Protein AF-A0A3D0SWA3-F1 (afdb_monomer)

pLDDT: mean 88.82, std 13.52, range [42.12, 97.94]

Solvent-accessible surface area (backbone atoms only — not comparable to full-atom values): 9629 Å² total; per-residue (Å²): 135,86,83,79,81,75,76,87,68,96,76,74,91,67,86,62,60,77,92,76,54,72,54,74,67,56,52,50,49,55,56,48,51,69,70,68,56,72,94,75,51,81,59,65,73,64,76,76,56,66,73,58,53,51,53,39,52,53,40,19,68,70,36,67,35,55,74,72,60,66,44,60,38,82,44,76,60,79,54,64,70,58,43,51,55,52,48,52,55,50,52,57,50,50,51,55,50,26,65,74,47,52,97,45,20,75,65,50,72,72,49,82,86,59,40,74,87,42,36,47,73,47,76,46,81,42,78,50,84,77,55,80,78,54,49,58,66,26,73,85,39,70,62,42,51,58,54,21,37,50,42,19,52,58,53,55,97

Foldseek 3Di:
DDPPDDPDDPDDPDPDDPVPDDDPVVVVVVVCVVVPDDDDAAAAADADPPVVVVVLLVLLLPFDAFVNLSFKDKDKDPDLVVLVVVVVVVVVVLQVVLVVVPVCSVVSVPDRDHRSNRHNIDIDIDTDPPSVVDCGPCVVPVCRRVVRSVRSVVSSD

Sequence (157 aa):
MTNTVRPFSKTSDTSLDPAHRFSDAEISAVYKAMALRRDMRHFRSGQVPEEQLQRLLAAAHCAPSVGFMQPWRFIRITDIALRHAIHVLVEEERIRTAEAMGEREDKFMRLKVEGVLECAEVLVAALMDGRERHIFGRRTLPEMDLASVACAIQNLL

Radius of gyration: 20.55 Å; Cα contacts (8 Å, |Δi|>4): 141; chains: 1; bounding box: 56×38×53 Å

Mean predicted aligned error: 7.26 Å

Structure (mmCIF, N/CA/C/O backbone):
data_AF-A0A3D0SWA3-F1
#
_entry.id   AF-A0A3D0SWA3-F1
#
loop_
_atom_site.group_PDB
_atom_site.id
_atom_site.type_symbol
_atom_site.label_atom_id
_atom_site.label_alt_id
_atom_site.label_comp_id
_atom_site.label_asym_id
_atom_site.label_entity_id
_atom_site.label_seq_id
_atom_site.pdbx_PDB_ins_code
_atom_site.Cartn_x
_atom_site.Cartn_y
_atom_site.Cartn_z
_atom_site.occupancy
_atom_site.B_iso_or_equiv
_atom_site.auth_seq_id
_atom_site.auth_comp_id
_atom_site.auth_asym_id
_atom_site.auth_atom_id
_atom_site.pdbx_PDB_model_num
ATOM 1 N N . MET A 1 1 ? 37.347 20.232 3.008 1.00 44.72 1 MET A N 1
ATOM 2 C CA . MET A 1 1 ? 36.730 19.925 1.701 1.00 44.72 1 MET A CA 1
ATOM 3 C C . MET A 1 1 ? 35.231 20.134 1.840 1.00 44.72 1 MET A C 1
ATOM 5 O O . MET A 1 1 ? 34.570 19.357 2.510 1.00 44.72 1 MET A O 1
ATOM 9 N N . THR A 1 2 ? 34.724 21.257 1.343 1.00 42.12 2 THR A N 1
ATOM 10 C CA . THR A 1 2 ? 33.316 21.662 1.439 1.00 42.12 2 THR A CA 1
ATOM 11 C C . THR A 1 2 ? 32.505 20.895 0.397 1.00 42.12 2 THR A C 1
ATOM 13 O O . THR A 1 2 ? 32.625 21.155 -0.795 1.00 42.12 2 THR A O 1
ATOM 16 N N . ASN A 1 3 ? 31.702 19.922 0.836 1.00 44.88 3 ASN A N 1
ATOM 17 C CA . ASN A 1 3 ? 30.799 19.182 -0.043 1.00 44.88 3 ASN A CA 1
ATOM 18 C C . ASN A 1 3 ? 29.641 20.100 -0.458 1.00 44.88 3 ASN A C 1
ATOM 20 O O . ASN A 1 3 ? 28.688 20.307 0.291 1.00 44.88 3 ASN A O 1
ATOM 24 N N . THR A 1 4 ? 29.741 20.690 -1.646 1.00 54.50 4 THR A N 1
ATOM 25 C CA . THR A 1 4 ? 28.660 21.473 -2.244 1.00 54.50 4 THR A CA 1
ATOM 26 C C . THR A 1 4 ? 27.600 20.516 -2.786 1.00 54.50 4 THR A C 1
ATOM 28 O O . THR A 1 4 ? 27.698 20.035 -3.913 1.00 54.50 4 THR A O 1
ATOM 31 N N . VAL A 1 5 ? 26.577 20.223 -1.983 1.00 59.81 5 VAL A N 1
ATOM 32 C CA . VAL A 1 5 ? 25.362 19.559 -2.471 1.00 59.81 5 VAL A CA 1
ATOM 33 C C . VAL A 1 5 ? 24.640 20.552 -3.383 1.00 59.81 5 VAL A C 1
ATOM 35 O O . VAL A 1 5 ? 24.137 21.575 -2.921 1.00 59.81 5 VAL A O 1
ATOM 38 N N . ARG A 1 6 ? 24.630 20.296 -4.696 1.00 56.97 6 ARG A N 1
ATOM 39 C CA . ARG A 1 6 ? 23.831 21.088 -5.640 1.00 56.97 6 ARG A CA 1
ATOM 40 C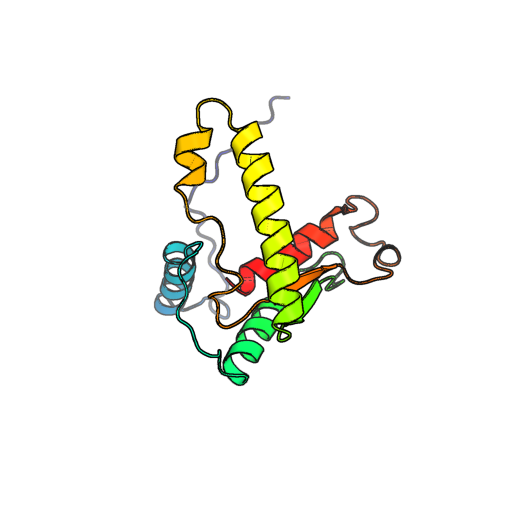 C . ARG A 1 6 ? 22.355 20.686 -5.510 1.00 56.97 6 ARG A C 1
ATOM 42 O O . ARG A 1 6 ? 22.072 19.488 -5.531 1.00 56.97 6 ARG A O 1
ATOM 49 N N . PRO A 1 7 ? 21.410 21.637 -5.409 1.00 56.88 7 PRO A N 1
ATOM 50 C CA . PRO A 1 7 ? 19.989 21.323 -5.484 1.00 56.88 7 PRO A CA 1
ATOM 51 C C . PRO A 1 7 ? 19.636 20.789 -6.879 1.00 56.88 7 PRO A C 1
ATOM 53 O O . PRO A 1 7 ? 20.247 21.171 -7.879 1.00 56.88 7 PRO A O 1
ATOM 56 N N . PHE A 1 8 ? 18.641 19.904 -6.940 1.00 50.19 8 PHE A N 1
ATOM 57 C CA . PHE A 1 8 ? 18.125 19.354 -8.193 1.00 50.19 8 PHE A CA 1
ATOM 58 C C . PHE A 1 8 ? 17.612 20.493 -9.094 1.00 50.19 8 PHE A C 1
ATOM 60 O O . PHE A 1 8 ? 16.604 21.131 -8.791 1.00 50.19 8 PHE A O 1
ATOM 67 N N . SER A 1 9 ? 18.305 20.751 -10.205 1.00 50.09 9 SER A N 1
ATOM 68 C CA . SER A 1 9 ? 17.793 21.586 -11.296 1.00 50.09 9 SER A CA 1
ATOM 69 C C . SER A 1 9 ? 16.792 20.761 -12.106 1.00 50.09 9 SER A C 1
ATOM 71 O O . SER A 1 9 ? 17.114 19.657 -12.542 1.00 50.09 9 SER A O 1
ATOM 73 N N . LYS A 1 10 ? 15.577 21.280 -12.319 1.00 47.69 10 LYS A N 1
ATOM 74 C CA . LYS A 1 10 ? 14.502 20.604 -13.076 1.00 47.69 10 LYS A CA 1
ATOM 75 C C . LYS A 1 10 ? 14.742 20.515 -14.589 1.00 47.69 10 LYS A C 1
ATOM 77 O O . LYS A 1 10 ? 13.859 20.073 -15.312 1.00 47.69 10 LYS A O 1
ATOM 82 N N . THR A 1 11 ? 15.913 20.896 -15.077 1.00 48.81 11 THR A N 1
ATOM 83 C CA . THR A 1 11 ? 16.256 20.812 -16.498 1.00 48.81 11 THR A CA 1
ATOM 84 C C . THR A 1 11 ? 17.542 20.014 -16.659 1.00 48.81 11 THR A C 1
ATOM 86 O O . THR A 1 11 ? 18.628 20.580 -16.767 1.00 48.81 11 THR A O 1
ATOM 89 N N . SER A 1 12 ? 17.418 18.687 -16.637 1.00 48.56 12 SER A N 1
ATOM 90 C CA . SER A 1 12 ? 18.366 17.817 -17.334 1.00 48.56 12 SER A CA 1
ATOM 91 C C . SER A 1 12 ? 17.725 17.444 -18.663 1.00 48.56 12 SER A C 1
ATOM 93 O O . SER A 1 12 ? 16.810 16.625 -18.729 1.00 48.56 12 SER A O 1
ATOM 95 N N . ASP A 1 13 ? 18.177 18.122 -19.714 1.00 53.50 13 ASP A N 1
ATOM 96 C CA . ASP A 1 13 ? 17.964 17.701 -21.091 1.00 53.50 13 ASP A CA 1
ATOM 97 C C . ASP A 1 13 ? 18.714 16.378 -21.272 1.00 53.50 13 ASP A C 1
ATOM 99 O O . ASP A 1 13 ? 19.923 16.333 -21.491 1.00 53.50 13 ASP A O 1
ATOM 103 N N . THR A 1 14 ? 18.008 15.285 -21.005 1.00 52.97 14 THR A N 1
ATOM 104 C CA . THR A 1 14 ? 18.504 13.936 -21.237 1.00 52.97 14 THR A CA 1
ATOM 105 C C . THR A 1 14 ? 17.676 13.435 -22.397 1.00 52.97 14 THR A C 1
ATOM 107 O O . THR A 1 14 ? 16.525 13.037 -22.214 1.00 52.97 14 THR A O 1
ATOM 110 N N . SER A 1 15 ? 18.229 13.531 -23.605 1.00 54.44 15 SER A N 1
ATOM 111 C CA . SER A 1 15 ? 17.661 12.893 -24.785 1.00 54.44 15 SER A CA 1
ATOM 112 C C . SER A 1 15 ? 17.636 11.384 -24.535 1.00 54.44 15 SER A C 1
ATOM 114 O O . SER A 1 15 ? 18.616 10.681 -24.785 1.00 54.44 15 SER A O 1
ATOM 116 N N . LEU A 1 16 ? 16.542 10.897 -23.949 1.00 59.12 16 LEU A N 1
ATOM 117 C CA . LEU A 1 16 ? 16.221 9.478 -23.903 1.00 59.12 16 LEU A CA 1
ATOM 118 C C . LEU A 1 16 ? 16.293 8.946 -25.336 1.00 59.12 16 LEU A C 1
ATOM 120 O O . LEU A 1 16 ? 15.874 9.640 -26.266 1.00 59.12 16 LEU A O 1
ATOM 124 N N . ASP A 1 17 ? 16.827 7.736 -25.502 1.00 67.69 17 ASP A N 1
ATOM 125 C CA . ASP A 1 17 ? 16.741 7.007 -26.766 1.00 67.69 17 ASP A CA 1
ATOM 126 C C . ASP A 1 17 ? 15.299 7.126 -27.303 1.00 67.69 17 ASP A C 1
ATOM 128 O O . ASP A 1 17 ? 14.361 6.772 -26.572 1.00 67.69 17 ASP A O 1
ATOM 132 N N . PRO A 1 18 ? 15.087 7.650 -28.528 1.00 70.12 18 PRO A N 1
ATOM 133 C CA . PRO A 1 18 ? 13.757 7.782 -29.111 1.00 70.12 18 PRO A CA 1
ATOM 134 C C . PRO A 1 18 ? 12.948 6.481 -29.060 1.00 70.12 18 PRO A C 1
ATOM 136 O O . PRO A 1 18 ? 11.724 6.541 -28.974 1.00 70.12 18 PRO A O 1
ATOM 139 N N . ALA A 1 19 ? 13.612 5.318 -29.054 1.00 80.88 19 ALA A N 1
ATOM 140 C CA . ALA A 1 19 ? 12.970 4.008 -28.969 1.00 80.88 19 ALA A CA 1
ATOM 141 C C . ALA A 1 19 ? 12.271 3.733 -27.624 1.00 80.88 19 ALA A C 1
ATOM 143 O O . ALA A 1 19 ? 11.372 2.895 -27.560 1.00 80.88 19 ALA A O 1
ATOM 144 N N . HIS A 1 20 ? 12.659 4.424 -26.550 1.00 84.94 20 HIS A N 1
ATOM 145 C CA . HIS A 1 20 ? 12.135 4.202 -25.197 1.00 84.94 20 HIS A CA 1
ATOM 146 C C . HIS A 1 20 ? 11.389 5.408 -24.623 1.00 84.94 20 HIS A C 1
ATOM 148 O O . HIS A 1 20 ? 10.931 5.375 -23.478 1.00 84.94 20 HIS A O 1
ATOM 154 N N . ARG A 1 21 ? 11.250 6.485 -25.401 1.00 90.56 21 ARG A N 1
ATOM 155 C CA . ARG A 1 21 ? 10.527 7.676 -24.965 1.00 90.56 21 ARG A CA 1
ATOM 156 C C . ARG A 1 21 ? 9.018 7.443 -25.058 1.00 90.56 21 ARG A C 1
ATOM 158 O O . ARG A 1 21 ? 8.484 7.192 -26.132 1.00 90.56 21 ARG A O 1
ATOM 165 N N . PHE A 1 22 ? 8.323 7.627 -23.941 1.00 93.94 22 PHE A N 1
ATOM 166 C CA . PHE A 1 22 ? 6.863 7.721 -23.926 1.00 93.94 22 PHE A CA 1
ATOM 167 C C . PHE A 1 22 ? 6.385 8.945 -24.715 1.00 93.94 22 PHE A C 1
ATOM 169 O O . PHE A 1 22 ? 7.055 9.980 -24.755 1.00 93.94 22 PHE A O 1
ATOM 176 N N . SER A 1 23 ? 5.213 8.854 -25.332 1.00 95.19 23 SER A N 1
ATOM 177 C CA . SER A 1 23 ? 4.528 9.999 -25.929 1.00 95.19 23 SER A CA 1
ATOM 178 C C . SER A 1 23 ? 4.192 11.058 -24.872 1.00 95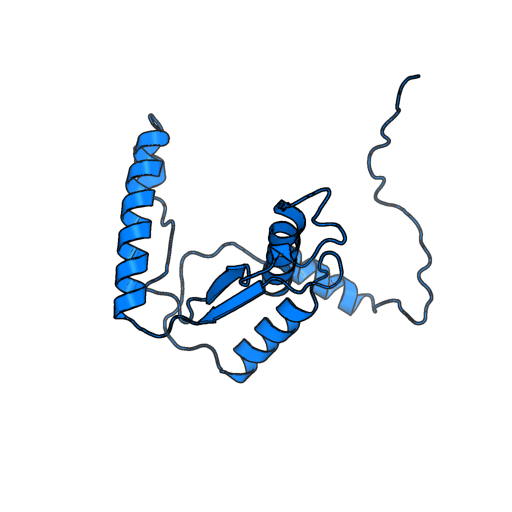.19 23 SER A C 1
ATOM 180 O O . SER A 1 23 ? 4.089 10.776 -23.677 1.00 95.19 23 SER A O 1
ATOM 182 N N . ASP A 1 24 ? 3.970 12.299 -25.305 1.00 95.62 24 ASP A N 1
ATOM 183 C CA . ASP A 1 24 ? 3.630 13.395 -24.385 1.00 95.62 24 ASP A CA 1
ATOM 184 C C . ASP A 1 24 ? 2.321 13.127 -23.629 1.00 95.62 24 ASP A C 1
ATOM 186 O O . ASP A 1 24 ? 2.176 13.497 -22.461 1.00 95.62 24 ASP A O 1
ATOM 190 N N . ALA A 1 25 ? 1.386 12.425 -24.276 1.00 97.31 25 ALA A N 1
ATOM 191 C CA . ALA A 1 25 ? 0.138 11.990 -23.666 1.00 97.31 25 ALA A CA 1
ATOM 192 C C . ALA A 1 25 ? 0.372 10.952 -22.554 1.00 97.31 25 ALA A C 1
ATOM 194 O O . ALA A 1 25 ? -0.199 11.084 -21.471 1.00 97.31 25 ALA A O 1
ATOM 195 N N . GLU A 1 26 ? 1.239 9.960 -22.780 1.00 96.88 26 GLU A N 1
ATOM 196 C CA . GLU A 1 26 ? 1.605 8.951 -21.775 1.00 96.88 26 GLU A CA 1
ATOM 197 C C . GLU A 1 26 ? 2.340 9.579 -20.585 1.00 96.88 26 GLU A C 1
ATOM 199 O O . GLU A 1 26 ? 1.993 9.311 -19.434 1.00 96.88 26 GLU A O 1
ATOM 204 N N . ILE A 1 27 ? 3.292 10.482 -20.846 1.00 96.19 27 ILE A N 1
ATOM 205 C CA . ILE A 1 27 ? 3.995 11.238 -19.799 1.00 96.19 27 ILE A CA 1
ATOM 206 C C . ILE A 1 27 ? 2.987 12.030 -18.953 1.00 96.19 27 ILE A C 1
ATOM 208 O O . ILE A 1 27 ? 2.999 11.951 -17.722 1.00 96.19 27 ILE A O 1
ATOM 212 N N . SER A 1 28 ? 2.078 12.767 -19.600 1.00 97.50 28 SER A N 1
ATOM 213 C CA . SER A 1 28 ? 1.040 13.544 -18.915 1.00 97.50 28 SER A CA 1
ATOM 214 C C . SER A 1 28 ? 0.126 12.662 -18.058 1.00 97.50 28 SER A C 1
ATOM 216 O O . SER A 1 28 ? -0.184 13.018 -16.919 1.00 97.50 28 SER A O 1
ATOM 218 N N . ALA A 1 29 ? -0.265 11.489 -18.567 1.00 97.44 29 ALA A N 1
ATOM 219 C CA . ALA A 1 29 ? -1.114 10.546 -17.849 1.00 97.44 29 ALA A CA 1
ATOM 220 C C . ALA A 1 29 ? -0.459 10.043 -16.551 1.00 97.44 29 ALA A C 1
ATOM 222 O O . ALA A 1 29 ? -1.115 10.049 -15.506 1.00 97.44 29 ALA A O 1
ATOM 223 N N . VAL A 1 30 ? 0.833 9.688 -16.589 1.00 95.88 30 VAL A N 1
ATOM 224 C CA . VAL A 1 30 ? 1.593 9.254 -15.401 1.00 95.88 30 VAL A CA 1
ATOM 225 C C . VAL A 1 30 ? 1.618 10.353 -14.337 1.00 95.88 30 VAL A C 1
ATOM 227 O O . VAL A 1 30 ? 1.215 10.123 -13.195 1.00 95.88 30 VAL A O 1
ATOM 230 N N . TYR A 1 31 ? 2.014 11.577 -14.704 1.00 96.56 31 TYR A N 1
ATOM 231 C CA . TYR A 1 31 ? 2.059 12.691 -13.749 1.00 96.56 31 TYR A CA 1
ATOM 232 C C . TYR A 1 31 ? 0.679 13.041 -13.191 1.00 96.56 31 TYR A C 1
ATOM 234 O O . TYR A 1 31 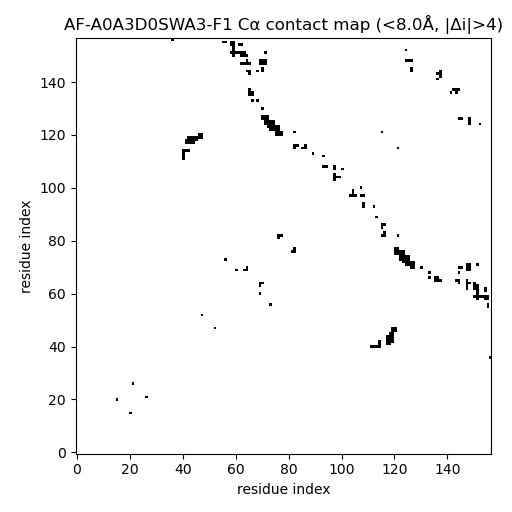? 0.548 13.344 -12.002 1.00 96.56 31 TYR A O 1
ATOM 242 N N . LYS A 1 32 ? -0.364 12.970 -14.023 1.00 97.06 32 LYS A N 1
ATOM 243 C CA . LYS A 1 32 ? -1.741 13.213 -13.594 1.00 97.06 32 LYS A CA 1
ATOM 244 C C . LYS A 1 32 ? -2.204 12.173 -12.573 1.00 97.06 32 LYS A C 1
ATOM 246 O O . LYS A 1 32 ? -2.782 12.564 -11.561 1.00 97.06 32 LYS A O 1
ATOM 251 N N . ALA A 1 33 ? -1.924 10.887 -12.792 1.00 95.88 33 ALA A N 1
ATOM 252 C CA . ALA A 1 33 ? -2.253 9.827 -11.836 1.00 95.88 33 ALA A CA 1
ATOM 253 C C . ALA A 1 33 ? -1.573 10.072 -10.478 1.00 95.88 33 ALA A C 1
ATOM 255 O O . ALA A 1 33 ? -2.240 10.128 -9.443 1.00 95.88 33 ALA A O 1
ATOM 256 N N . MET A 1 34 ? -0.265 10.352 -10.492 1.00 95.06 34 MET A N 1
ATOM 257 C CA . MET A 1 34 ? 0.506 10.638 -9.277 1.00 95.06 34 MET A CA 1
ATOM 258 C C . MET A 1 34 ? 0.020 11.884 -8.526 1.00 95.06 34 MET A C 1
ATOM 260 O O . MET A 1 34 ? 0.049 11.900 -7.297 1.00 95.06 34 MET A O 1
ATOM 264 N N . ALA A 1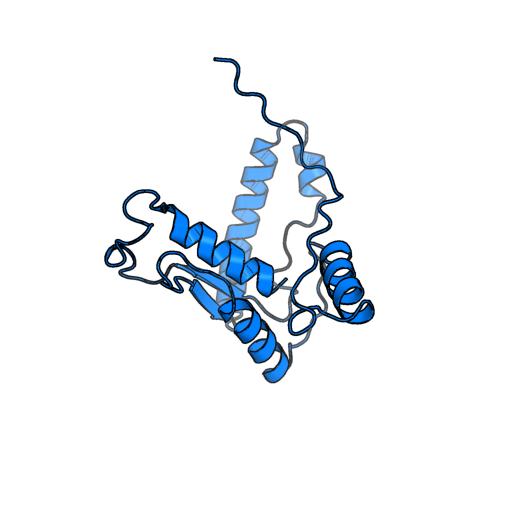 35 ? -0.397 12.932 -9.241 1.00 96.06 35 ALA A N 1
ATOM 265 C CA . ALA A 1 35 ? -0.821 14.197 -8.642 1.00 96.06 35 ALA A CA 1
ATOM 266 C C . ALA A 1 35 ? -2.262 14.169 -8.112 1.00 96.06 35 ALA A C 1
ATOM 268 O O . ALA A 1 35 ? -2.584 14.917 -7.185 1.00 96.06 35 ALA A O 1
ATOM 269 N N . LEU A 1 36 ? -3.138 13.348 -8.700 1.00 96.19 36 LEU A N 1
ATOM 270 C CA . LEU A 1 36 ? -4.555 13.281 -8.335 1.00 96.19 36 LEU A CA 1
ATOM 271 C C . LEU A 1 36 ? -4.872 12.219 -7.283 1.00 96.19 36 LEU A C 1
ATOM 273 O O . LEU A 1 36 ? -5.883 12.365 -6.598 1.00 96.19 36 LEU A O 1
ATOM 277 N N . ARG A 1 37 ? -4.029 11.193 -7.107 1.00 95.00 37 ARG A N 1
ATOM 278 C CA . ARG A 1 37 ? -4.235 10.185 -6.056 1.00 95.00 37 ARG A CA 1
ATOM 279 C C . ARG A 1 37 ? -4.287 10.833 -4.669 1.00 95.00 37 ARG A C 1
ATOM 281 O O . ARG A 1 37 ? -3.573 11.800 -4.380 1.00 95.00 37 ARG A O 1
ATOM 288 N N . ARG A 1 38 ? -5.156 10.320 -3.804 1.00 93.44 38 ARG A N 1
ATOM 289 C CA . ARG A 1 38 ? -5.348 10.795 -2.430 1.00 93.44 38 ARG A CA 1
ATOM 290 C C . ARG A 1 38 ? -5.482 9.608 -1.499 1.00 93.44 38 ARG A C 1
ATOM 292 O O . ARG A 1 38 ? -5.969 8.554 -1.891 1.00 93.44 38 ARG A O 1
ATOM 299 N N . ASP A 1 39 ? -5.073 9.828 -0.263 1.00 92.56 39 ASP A N 1
ATOM 300 C CA . ASP A 1 39 ? -5.314 8.907 0.833 1.00 92.56 39 ASP A CA 1
ATOM 301 C C . ASP A 1 39 ? -6.778 9.056 1.288 1.00 92.56 39 ASP A C 1
ATOM 303 O O . ASP A 1 39 ? -7.159 10.041 1.926 1.00 92.56 39 ASP A O 1
ATOM 307 N N . MET A 1 40 ? -7.625 8.127 0.837 1.00 91.44 40 MET A N 1
ATOM 308 C CA . MET A 1 40 ? -9.077 8.181 1.011 1.00 91.44 40 MET A CA 1
ATOM 309 C C . MET A 1 40 ? -9.513 7.363 2.225 1.00 91.44 40 MET A C 1
ATOM 311 O O . MET A 1 40 ? -9.072 6.235 2.411 1.00 91.44 40 MET A O 1
ATOM 315 N N . ARG A 1 41 ? -10.437 7.917 3.016 1.00 91.94 41 ARG A N 1
ATOM 316 C CA . ARG A 1 41 ? -11.035 7.249 4.191 1.00 91.94 41 ARG A CA 1
ATOM 317 C C . ARG A 1 41 ? -12.549 7.076 4.090 1.00 91.94 41 ARG A C 1
ATOM 319 O O . ARG A 1 41 ? -13.186 6.570 5.001 1.00 91.94 41 ARG A O 1
ATOM 326 N N . HIS A 1 42 ? -13.137 7.511 2.982 1.00 91.19 42 HIS A N 1
ATOM 327 C CA . HIS A 1 42 ? -14.552 7.325 2.683 1.00 91.19 42 HIS A CA 1
ATOM 328 C C . HIS A 1 42 ? -14.658 6.414 1.472 1.00 91.19 42 HIS A C 1
ATOM 330 O O . HIS A 1 42 ? -14.191 6.770 0.387 1.00 91.19 42 HIS A O 1
ATOM 336 N N . PHE A 1 43 ? -15.261 5.248 1.669 1.00 91.62 43 PHE A N 1
ATOM 337 C CA . PHE A 1 43 ? -15.367 4.228 0.640 1.00 91.62 43 PHE A CA 1
ATOM 338 C C . PHE A 1 43 ? -16.817 4.023 0.230 1.00 91.62 43 PHE A C 1
ATOM 340 O O . PHE A 1 43 ? -17.752 4.283 0.985 1.00 91.62 43 PHE A O 1
ATOM 347 N N . ARG A 1 44 ? -17.000 3.558 -1.004 1.00 88.75 44 ARG A N 1
ATOM 348 C CA . ARG A 1 44 ? -18.278 3.002 -1.438 1.00 88.75 44 ARG A CA 1
ATOM 349 C C . ARG A 1 44 ? -18.271 1.515 -1.121 1.00 88.75 44 ARG A C 1
ATOM 351 O O . ARG A 1 44 ? -17.269 0.846 -1.376 1.00 88.75 44 ARG A O 1
ATOM 358 N N . SER A 1 45 ? -19.391 1.021 -0.608 1.00 83.25 45 SER A N 1
ATOM 359 C CA . SER A 1 45 ? -19.617 -0.412 -0.473 1.00 83.25 45 SER A CA 1
ATOM 360 C C . SER A 1 45 ? -19.686 -1.076 -1.852 1.00 83.25 45 SER A C 1
ATOM 362 O O . SER A 1 45 ? -19.942 -0.426 -2.870 1.00 83.25 45 SER A O 1
ATOM 364 N N . GLY A 1 46 ? -19.442 -2.383 -1.886 1.00 88.12 46 GLY A N 1
ATOM 365 C CA . GLY A 1 46 ? -19.444 -3.177 -3.109 1.00 88.12 46 GLY A CA 1
ATOM 366 C C . GLY A 1 46 ? -18.245 -4.110 -3.164 1.00 88.12 46 GLY A C 1
ATOM 367 O O . GLY A 1 46 ? -17.651 -4.436 -2.140 1.00 88.12 46 GLY A O 1
ATOM 368 N N . GLN A 1 47 ? -17.903 -4.538 -4.374 1.00 88.94 47 GLN A N 1
ATOM 369 C CA . GLN A 1 47 ? -16.772 -5.419 -4.644 1.00 88.94 47 GLN A CA 1
ATOM 370 C C . GLN A 1 47 ? -15.933 -4.833 -5.772 1.00 88.94 47 GLN A C 1
ATOM 372 O O . GLN A 1 47 ? -16.460 -4.168 -6.669 1.00 88.94 47 GLN A O 1
ATOM 377 N N . VAL A 1 48 ? -14.629 -5.093 -5.735 1.00 92.44 48 VAL A N 1
ATOM 378 C CA . VAL A 1 48 ? -13.751 -4.807 -6.870 1.00 92.44 48 VAL A CA 1
ATOM 379 C C . VAL A 1 48 ? -13.778 -6.026 -7.796 1.00 92.44 48 VAL A C 1
ATOM 381 O O . VAL A 1 48 ? -13.592 -7.143 -7.310 1.00 92.44 48 VAL A O 1
ATOM 384 N N . PRO A 1 49 ? -14.010 -5.859 -9.113 1.00 95.44 49 PRO A N 1
ATOM 385 C CA . PRO A 1 49 ? -13.938 -6.967 -10.059 1.00 95.44 49 PRO A CA 1
ATOM 386 C C . PRO A 1 49 ? -12.594 -7.697 -9.976 1.00 95.44 49 PRO A C 1
ATOM 388 O O . PRO A 1 49 ? -11.540 -7.063 -9.907 1.00 95.44 49 PRO A O 1
ATOM 391 N N . GLU A 1 50 ? -12.622 -9.028 -10.034 1.00 95.44 50 GLU A N 1
ATOM 392 C CA . GLU A 1 50 ? -11.425 -9.855 -9.832 1.00 95.44 50 GLU A CA 1
ATOM 393 C C . GLU A 1 50 ? -10.306 -9.530 -10.836 1.00 95.44 50 GLU A C 1
ATOM 395 O O . GLU A 1 50 ? -9.152 -9.366 -10.452 1.00 95.44 50 GLU A O 1
ATOM 400 N N . GLU A 1 51 ? -10.646 -9.332 -12.111 1.00 97.19 51 GLU A N 1
ATOM 401 C CA . GLU A 1 51 ? -9.684 -8.931 -13.148 1.00 97.19 51 GLU A CA 1
ATOM 402 C C . GLU A 1 51 ? -9.005 -7.591 -12.814 1.00 97.19 51 GLU A C 1
ATOM 404 O O . GLU A 1 51 ? -7.802 -7.408 -13.018 1.00 97.19 51 GLU A O 1
ATOM 409 N N . GLN A 1 52 ? -9.760 -6.641 -12.255 1.00 96.00 52 GLN A N 1
ATOM 410 C CA . GLN A 1 52 ? -9.208 -5.352 -11.854 1.00 96.00 52 GLN A CA 1
ATOM 411 C C . GLN A 1 52 ? -8.231 -5.517 -10.689 1.00 96.00 52 GLN A C 1
ATOM 413 O O . GLN A 1 52 ? -7.148 -4.932 -10.725 1.00 96.00 52 GLN A O 1
ATOM 418 N N . LEU A 1 53 ? -8.571 -6.345 -9.698 1.00 94.94 53 LEU A N 1
ATOM 419 C CA . LEU A 1 53 ? -7.675 -6.656 -8.587 1.00 94.94 53 LEU A CA 1
ATOM 420 C C . LEU A 1 53 ? -6.384 -7.331 -9.075 1.00 94.94 53 LEU A C 1
ATOM 422 O O . LEU A 1 53 ? -5.292 -6.943 -8.661 1.00 94.94 53 LEU A O 1
ATOM 426 N N . GLN A 1 54 ? -6.486 -8.276 -10.011 1.00 96.25 54 GLN A N 1
ATOM 427 C CA . GLN A 1 54 ? -5.326 -8.936 -10.615 1.00 96.25 54 GLN A CA 1
ATOM 428 C C . GLN A 1 54 ? -4.412 -7.948 -11.344 1.00 96.25 54 GLN A C 1
ATOM 430 O O . GLN A 1 54 ? -3.194 -8.007 -11.176 1.00 96.25 54 GLN A O 1
ATOM 435 N N . ARG A 1 55 ? -4.974 -6.994 -12.098 1.00 97.62 55 ARG A N 1
ATOM 436 C CA . ARG A 1 55 ? -4.192 -5.935 -12.758 1.00 97.62 55 ARG A CA 1
ATOM 437 C C . ARG A 1 55 ? -3.460 -5.037 -11.757 1.00 97.62 55 ARG A C 1
ATOM 439 O O . ARG A 1 55 ? -2.310 -4.679 -12.003 1.00 97.62 55 ARG A O 1
ATOM 446 N N . LEU A 1 56 ? -4.095 -4.699 -10.633 1.00 96.19 56 LEU A N 1
ATOM 447 C CA . LEU A 1 56 ? -3.468 -3.912 -9.563 1.00 96.19 56 LEU A CA 1
ATOM 448 C C . LEU A 1 56 ? -2.312 -4.675 -8.902 1.00 96.19 56 LEU A C 1
ATOM 450 O O . LEU A 1 56 ? -1.226 -4.126 -8.722 1.00 96.19 56 LEU A O 1
ATOM 454 N N . LEU A 1 57 ? -2.512 -5.958 -8.592 1.00 96.94 57 LEU A N 1
ATOM 455 C CA . LEU A 1 57 ? -1.464 -6.805 -8.018 1.00 96.94 57 LEU A CA 1
ATOM 456 C C . LEU A 1 57 ? -0.310 -7.030 -9.006 1.00 96.94 57 LEU A C 1
ATOM 458 O O . LEU A 1 57 ? 0.853 -6.995 -8.608 1.00 96.94 57 LEU A O 1
ATOM 462 N N . ALA A 1 58 ? -0.602 -7.190 -10.299 1.00 97.69 58 ALA A N 1
ATOM 463 C CA . ALA A 1 58 ? 0.423 -7.277 -11.337 1.00 97.69 58 ALA A CA 1
ATOM 464 C C . ALA A 1 58 ? 1.285 -6.003 -11.393 1.00 97.69 58 ALA A C 1
ATOM 466 O O . ALA A 1 58 ? 2.508 -6.101 -11.452 1.00 97.69 58 ALA A O 1
ATOM 467 N N . ALA A 1 59 ? 0.676 -4.815 -11.291 1.00 97.81 59 ALA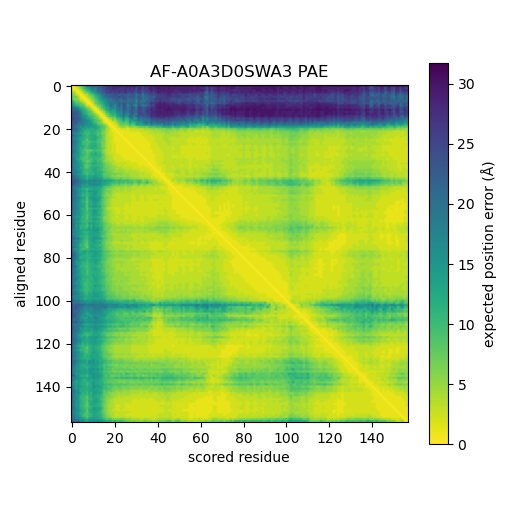 A N 1
ATOM 468 C CA . ALA A 1 59 ? 1.416 -3.555 -11.210 1.00 97.81 59 ALA A CA 1
ATOM 469 C C . ALA A 1 59 ? 2.326 -3.497 -9.968 1.00 97.81 59 ALA A C 1
ATOM 471 O O . ALA A 1 59 ? 3.491 -3.100 -10.072 1.00 97.81 59 ALA A O 1
ATOM 472 N N . ALA 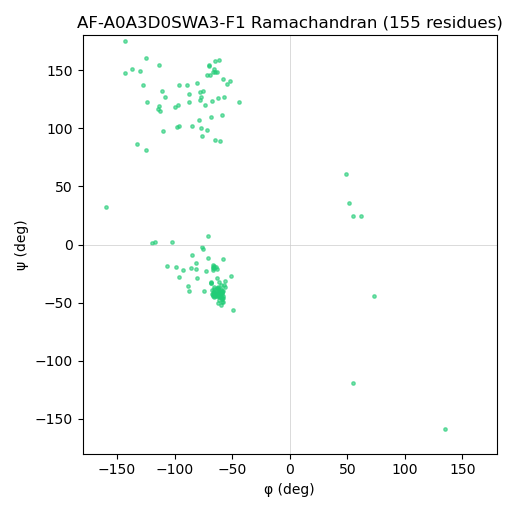A 1 60 ? 1.837 -3.963 -8.813 1.00 97.62 60 ALA A N 1
ATOM 473 C CA . ALA A 1 60 ? 2.639 -4.067 -7.595 1.00 97.62 60 ALA A CA 1
ATOM 474 C C . ALA A 1 60 ? 3.872 -4.972 -7.787 1.00 97.62 60 ALA A C 1
ATOM 476 O O . ALA A 1 60 ? 4.974 -4.623 -7.367 1.00 97.62 60 ALA A O 1
ATOM 477 N N . HIS A 1 61 ? 3.717 -6.100 -8.490 1.00 97.50 61 HIS A N 1
ATOM 478 C CA . HIS A 1 61 ? 4.814 -7.026 -8.794 1.00 97.50 61 HIS A CA 1
ATOM 479 C C . HIS A 1 61 ? 5.888 -6.457 -9.733 1.00 97.50 61 HIS A C 1
ATOM 481 O O . HIS A 1 61 ? 7.014 -6.957 -9.718 1.00 97.50 61 HIS A O 1
ATOM 487 N N . CYS A 1 62 ? 5.581 -5.405 -10.497 1.00 97.50 62 CYS A N 1
ATOM 488 C CA . CYS A 1 62 ? 6.553 -4.701 -11.335 1.00 97.50 62 CYS A CA 1
ATOM 489 C C . CYS A 1 62 ? 7.498 -3.780 -10.542 1.00 97.50 62 CYS A C 1
ATOM 491 O O . CYS A 1 62 ? 8.367 -3.143 -11.138 1.00 97.50 62 CYS A O 1
ATOM 493 N N . ALA A 1 63 ? 7.336 -3.658 -9.221 1.00 97.62 63 ALA A N 1
ATOM 494 C CA . ALA A 1 63 ? 8.214 -2.822 -8.415 1.00 97.62 63 ALA A CA 1
ATOM 495 C C . ALA A 1 63 ? 9.652 -3.365 -8.355 1.00 97.62 63 ALA A C 1
ATOM 497 O O . ALA A 1 63 ? 9.873 -4.582 -8.364 1.00 97.62 63 ALA A O 1
ATOM 498 N N . PRO A 1 64 ? 10.657 -2.477 -8.244 1.00 96.25 64 PRO A N 1
ATOM 499 C CA . PRO A 1 64 ? 12.018 -2.906 -7.974 1.00 96.25 64 PRO A CA 1
ATOM 500 C C . PRO A 1 64 ? 12.112 -3.536 -6.579 1.00 96.25 64 PRO A C 1
ATOM 502 O O . PRO A 1 64 ? 11.385 -3.175 -5.654 1.00 96.25 64 PRO A O 1
ATOM 505 N N . SER A 1 65 ? 13.050 -4.467 -6.408 1.00 95.81 65 SER A N 1
ATOM 506 C CA . SER A 1 65 ? 13.373 -5.018 -5.092 1.00 95.81 65 SER A CA 1
ATOM 507 C C . SER A 1 65 ? 14.860 -5.295 -4.941 1.00 95.81 65 SER A C 1
ATOM 509 O O . SER A 1 65 ? 15.552 -5.652 -5.899 1.00 95.81 65 SER A O 1
ATOM 511 N N . VAL A 1 66 ? 15.354 -5.135 -3.716 1.00 93.06 66 VAL A N 1
ATOM 512 C CA . VAL A 1 66 ? 16.751 -5.417 -3.378 1.00 93.06 66 VAL A CA 1
ATOM 513 C C . VAL A 1 66 ? 17.115 -6.855 -3.722 1.00 93.06 66 VAL A C 1
ATOM 515 O O . VAL A 1 66 ? 16.410 -7.790 -3.347 1.00 93.06 66 VAL A O 1
ATOM 518 N N . GLY A 1 67 ? 18.194 -7.031 -4.488 1.00 91.62 67 GLY A N 1
ATOM 519 C CA . GLY A 1 67 ? 18.635 -8.351 -4.946 1.00 91.62 67 GLY A CA 1
ATOM 520 C C . GLY A 1 67 ? 17.563 -9.148 -5.694 1.00 91.62 67 GLY A C 1
ATOM 521 O O . GLY A 1 67 ? 17.617 -10.372 -5.668 1.00 91.62 67 GLY A O 1
ATOM 522 N N . PHE A 1 68 ? 16.580 -8.464 -6.296 1.00 92.19 68 PHE A N 1
ATOM 523 C CA . PHE A 1 68 ? 15.405 -9.065 -6.930 1.00 92.19 68 PHE A CA 1
ATOM 524 C C . PHE A 1 68 ? 14.655 -10.056 -6.017 1.00 92.19 68 PHE A C 1
ATOM 526 O O . PHE A 1 68 ? 14.148 -11.085 -6.449 1.00 92.19 68 PHE A O 1
ATOM 533 N N . MET A 1 69 ? 14.608 -9.750 -4.717 1.00 93.62 69 MET A N 1
ATOM 534 C CA . MET A 1 69 ? 14.021 -10.616 -3.697 1.00 93.62 69 MET A CA 1
ATOM 535 C C . MET A 1 69 ? 12.495 -10.758 -3.815 1.00 93.62 69 MET A C 1
ATOM 537 O O . MET A 1 69 ? 11.962 -11.799 -3.442 1.00 93.62 69 MET A O 1
ATOM 541 N N . GLN A 1 70 ? 11.800 -9.705 -4.259 1.00 95.81 70 GLN A N 1
ATOM 542 C CA . GLN A 1 70 ? 10.332 -9.614 -4.268 1.00 95.81 70 GLN A CA 1
ATOM 543 C C . GLN A 1 70 ? 9.704 -10.016 -2.911 1.00 95.81 70 GLN A C 1
ATOM 545 O O . GLN A 1 70 ? 8.940 -10.980 -2.821 1.00 95.81 70 GLN A O 1
ATOM 550 N N . PRO A 1 71 ? 10.041 -9.295 -1.820 1.00 96.25 71 PRO A N 1
ATOM 551 C CA . PRO A 1 71 ? 9.745 -9.720 -0.449 1.00 96.25 71 PRO A CA 1
ATOM 552 C C . PRO A 1 71 ? 8.265 -9.666 -0.060 1.00 96.25 71 PRO A C 1
ATOM 554 O O . PRO A 1 71 ? 7.908 -10.147 1.013 1.00 96.25 71 PRO A O 1
ATOM 557 N N . TRP A 1 72 ? 7.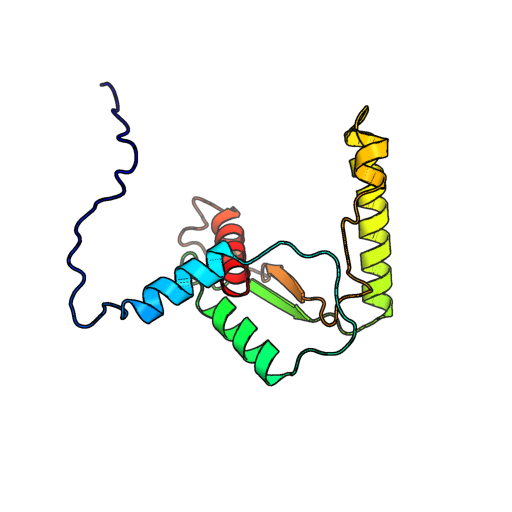420 -9.036 -0.873 1.00 97.62 72 TRP A N 1
ATOM 558 C CA . TRP A 1 72 ? 6.026 -8.780 -0.541 1.00 97.62 72 TRP A CA 1
ATOM 559 C C . TRP A 1 72 ? 5.164 -10.049 -0.562 1.00 97.62 72 TRP A C 1
ATOM 561 O O . TRP A 1 72 ? 5.319 -10.970 -1.373 1.00 97.62 72 TRP A O 1
ATOM 571 N N . ARG A 1 73 ? 4.187 -10.055 0.337 1.00 97.00 73 ARG A N 1
ATOM 572 C CA . ARG A 1 73 ? 3.003 -10.909 0.331 1.00 97.00 73 ARG A CA 1
ATOM 573 C C . ARG A 1 73 ? 1.791 -9.998 0.385 1.00 97.00 73 ARG A C 1
ATOM 575 O O . ARG A 1 73 ? 1.677 -9.206 1.314 1.00 97.00 73 ARG A O 1
ATOM 582 N N . PHE A 1 74 ? 0.911 -10.112 -0.601 1.00 97.25 74 PHE A N 1
ATOM 583 C CA . PHE A 1 74 ? -0.374 -9.422 -0.600 1.00 97.25 74 PHE A CA 1
ATOM 584 C C . PHE A 1 74 ? -1.451 -10.401 -0.148 1.00 97.25 74 PHE A C 1
ATOM 586 O O . PHE A 1 74 ? -1.659 -11.435 -0.779 1.00 97.25 74 PHE A O 1
ATOM 593 N N . ILE A 1 75 ? -2.103 -10.086 0.966 1.00 96.62 75 ILE A N 1
ATOM 594 C CA . ILE A 1 75 ? -3.124 -10.921 1.593 1.00 96.62 75 ILE A CA 1
ATOM 595 C C . ILE A 1 75 ? -4.452 -10.181 1.483 1.00 96.62 75 ILE A C 1
ATOM 597 O O . ILE A 1 75 ? -4.595 -9.076 2.003 1.00 96.62 75 ILE A O 1
ATOM 601 N N . ARG A 1 76 ? -5.425 -10.788 0.803 1.00 95.81 76 ARG A N 1
ATOM 602 C CA . ARG A 1 76 ? -6.788 -10.258 0.704 1.00 95.81 76 ARG A CA 1
ATOM 603 C C . ARG A 1 76 ? -7.616 -10.756 1.880 1.00 95.81 76 ARG A C 1
ATOM 605 O O . ARG A 1 76 ? -7.764 -11.961 2.062 1.00 95.81 76 ARG A O 1
ATOM 612 N N . ILE A 1 77 ? -8.173 -9.832 2.655 1.00 96.31 77 ILE A N 1
ATOM 613 C CA . ILE A 1 77 ? -9.016 -10.145 3.809 1.00 96.31 77 ILE A CA 1
ATOM 614 C C . ILE A 1 77 ? -10.488 -10.099 3.387 1.00 96.31 77 ILE A C 1
ATOM 616 O O . ILE A 1 77 ? -11.094 -9.030 3.247 1.00 96.31 77 ILE A O 1
ATOM 620 N N . THR A 1 78 ? -11.060 -11.283 3.179 1.00 92.94 78 THR A N 1
ATOM 621 C CA . THR A 1 78 ? -12.475 -11.471 2.815 1.00 92.94 78 THR A CA 1
ATOM 622 C C . THR A 1 78 ? -13.356 -11.840 4.008 1.00 92.94 78 THR A C 1
ATOM 624 O O . THR A 1 78 ? -14.568 -11.672 3.935 1.00 92.94 78 THR A O 1
ATOM 627 N N . ASP A 1 79 ? -12.766 -12.330 5.101 1.00 95.94 79 ASP A N 1
ATOM 628 C CA . ASP A 1 79 ? -13.491 -12.687 6.321 1.00 95.94 79 ASP A CA 1
ATOM 629 C C . ASP A 1 79 ? -13.926 -11.429 7.089 1.00 95.94 79 ASP A C 1
ATOM 631 O O . ASP A 1 79 ? -13.102 -10.616 7.518 1.00 95.94 79 ASP A O 1
ATOM 635 N N . ILE A 1 80 ? -15.238 -11.289 7.276 1.00 94.88 80 ILE A N 1
ATOM 636 C CA . ILE A 1 80 ? -15.850 -10.171 7.990 1.00 94.88 80 ILE A CA 1
ATOM 637 C C . ILE A 1 80 ? -15.492 -10.157 9.480 1.00 94.88 80 ILE A C 1
ATOM 639 O O . ILE A 1 80 ? -15.259 -9.085 10.034 1.00 94.88 80 ILE A O 1
ATOM 643 N N . ALA A 1 81 ? -15.385 -11.321 10.127 1.00 97.31 81 ALA A N 1
ATOM 644 C CA . ALA A 1 81 ? -15.020 -11.406 11.538 1.00 97.31 81 ALA A CA 1
ATOM 645 C C . ALA A 1 81 ? -13.581 -10.921 11.745 1.00 97.31 81 ALA A C 1
ATOM 647 O O . ALA A 1 81 ? -13.305 -10.149 12.664 1.00 97.31 81 ALA A O 1
ATOM 648 N N . LEU A 1 82 ? -12.682 -11.290 10.828 1.00 97.50 82 LEU A N 1
ATOM 649 C CA . LEU A 1 82 ? -11.310 -10.794 10.831 1.00 97.50 82 LEU A CA 1
ATOM 650 C C . LEU A 1 82 ? -11.244 -9.283 10.565 1.00 97.50 82 LEU A C 1
ATOM 652 O O . LEU A 1 82 ? -10.485 -8.586 11.235 1.00 97.50 82 LEU A O 1
ATOM 656 N N . ARG A 1 83 ? -12.065 -8.745 9.650 1.00 96.69 83 ARG A N 1
ATOM 657 C CA . ARG A 1 83 ? -12.164 -7.285 9.449 1.00 96.69 83 ARG A CA 1
ATOM 658 C C . ARG A 1 83 ? -12.613 -6.561 10.720 1.00 96.69 83 ARG A C 1
ATOM 660 O O . ARG A 1 83 ? -12.035 -5.530 11.052 1.00 96.69 83 ARG A O 1
ATOM 667 N N . HIS A 1 84 ? -13.583 -7.107 11.455 1.00 97.56 84 HIS A N 1
ATOM 668 C CA . HIS A 1 84 ? -13.999 -6.554 12.747 1.00 97.56 84 HIS A CA 1
ATOM 669 C C . HIS A 1 84 ? -12.886 -6.613 13.795 1.00 97.56 84 HIS A C 1
ATOM 671 O O . HIS A 1 84 ? -12.669 -5.625 14.491 1.00 97.56 84 HIS A O 1
ATOM 677 N N . ALA A 1 85 ? -12.145 -7.720 13.881 1.00 97.94 85 ALA A N 1
ATOM 678 C CA . ALA A 1 85 ? -11.008 -7.822 14.793 1.00 97.94 85 ALA A CA 1
ATOM 679 C C . ALA A 1 85 ? -9.923 -6.777 14.475 1.00 97.94 85 ALA A C 1
ATOM 681 O O . ALA A 1 85 ? -9.419 -6.118 15.380 1.00 97.94 85 ALA A O 1
ATOM 682 N N . ILE A 1 86 ? -9.611 -6.565 13.191 1.00 96.75 86 ILE A N 1
ATOM 683 C CA . ILE A 1 86 ? -8.690 -5.506 12.753 1.00 96.75 86 ILE A CA 1
ATOM 684 C C . ILE A 1 86 ? -9.231 -4.126 13.140 1.00 96.75 86 ILE A C 1
ATOM 686 O O . ILE A 1 86 ? -8.482 -3.309 13.666 1.00 96.75 86 ILE A O 1
ATOM 690 N N . HIS A 1 87 ? -10.520 -3.867 12.912 1.00 96.38 87 HIS A N 1
ATOM 691 C CA . HIS A 1 87 ? -11.143 -2.591 13.262 1.00 96.38 87 HIS A CA 1
ATOM 692 C C . 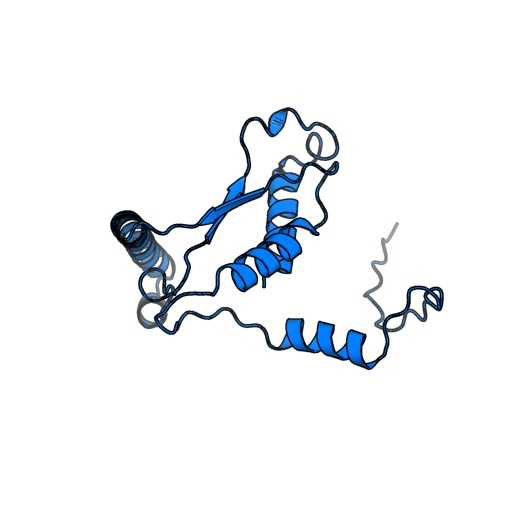HIS A 1 87 ? -11.029 -2.276 14.762 1.00 96.38 87 HIS A C 1
ATOM 694 O O . HIS A 1 87 ? -10.702 -1.147 15.111 1.00 96.38 87 HIS A O 1
ATOM 700 N N . VAL A 1 88 ? -11.204 -3.267 15.644 1.00 97.56 88 VAL A N 1
ATOM 701 C CA . VAL A 1 88 ? -10.999 -3.083 17.094 1.00 97.56 88 VAL A CA 1
ATOM 702 C C . VAL A 1 88 ? -9.570 -2.620 17.397 1.00 97.56 88 VAL A C 1
ATOM 704 O O . VAL A 1 88 ? -9.396 -1.634 18.107 1.00 97.56 88 VAL A O 1
ATOM 707 N N . LEU A 1 89 ? -8.555 -3.256 16.801 1.00 97.25 89 LEU A N 1
ATOM 708 C CA . LEU A 1 89 ? -7.151 -2.858 16.988 1.00 97.25 89 LEU A CA 1
ATOM 709 C C . LEU A 1 89 ? -6.874 -1.436 16.473 1.00 97.25 89 LEU A C 1
ATOM 711 O O . LEU A 1 89 ? -6.087 -0.697 17.065 1.00 97.25 89 LEU A O 1
ATOM 715 N N . VAL A 1 90 ? -7.511 -1.048 15.365 1.00 95.25 90 VAL A N 1
ATOM 716 C CA . VAL A 1 90 ? -7.396 0.307 14.810 1.00 95.25 90 VAL A CA 1
ATOM 717 C C . VAL A 1 90 ? -8.028 1.339 15.746 1.00 95.25 90 VAL A C 1
ATOM 719 O O . VAL A 1 90 ? -7.431 2.391 15.962 1.00 95.25 90 VAL A O 1
ATOM 722 N N . GLU A 1 91 ? -9.190 1.048 16.336 1.00 94.56 91 GLU A N 1
ATOM 723 C CA . GLU A 1 91 ? -9.833 1.958 17.291 1.00 94.56 91 GLU A CA 1
ATOM 724 C C . GLU A 1 91 ? -9.043 2.094 18.597 1.00 94.56 91 GLU A C 1
ATOM 726 O O . GLU A 1 91 ? -8.901 3.205 19.109 1.00 94.56 91 GLU A O 1
ATOM 731 N N . GLU A 1 92 ? -8.459 1.005 19.104 1.00 95.94 92 GLU A N 1
ATOM 732 C CA . GLU A 1 92 ? -7.540 1.060 20.248 1.00 95.94 92 GLU A CA 1
ATOM 733 C C . GLU A 1 92 ? -6.341 1.978 19.959 1.00 95.94 92 GLU A C 1
ATOM 735 O O . GLU A 1 92 ? -6.001 2.841 20.771 1.00 95.94 92 GLU A O 1
ATOM 740 N N . GLU A 1 93 ? -5.724 1.854 18.779 1.00 95.38 93 GLU A N 1
ATOM 741 C CA . GLU A 1 93 ? -4.604 2.715 18.386 1.00 95.38 93 GLU A CA 1
ATOM 742 C C . GLU A 1 93 ? -5.027 4.166 18.140 1.00 95.38 93 GLU A C 1
ATOM 744 O O . GLU A 1 93 ? -4.265 5.091 18.436 1.00 95.38 93 GLU A O 1
ATOM 749 N N . ARG A 1 94 ? -6.249 4.391 17.646 1.00 93.31 94 ARG A N 1
ATOM 750 C CA . ARG A 1 94 ? -6.811 5.735 17.481 1.00 93.31 94 ARG A CA 1
ATOM 751 C C . ARG A 1 94 ? -6.885 6.455 18.822 1.00 93.31 94 ARG A C 1
ATOM 753 O O . ARG A 1 94 ? -6.458 7.603 18.899 1.00 93.31 94 ARG A O 1
ATOM 760 N N . ILE A 1 95 ? -7.357 5.783 19.871 1.00 92.94 95 ILE A N 1
ATOM 761 C CA . ILE A 1 95 ? -7.413 6.351 21.226 1.00 92.94 95 ILE A CA 1
ATOM 762 C C . ILE A 1 95 ? -5.999 6.670 21.727 1.00 92.94 95 ILE A C 1
ATOM 764 O O . ILE A 1 95 ? -5.735 7.812 22.095 1.00 92.94 95 ILE A O 1
ATOM 768 N N . ARG A 1 96 ? -5.058 5.718 21.635 1.00 95.12 96 ARG A N 1
ATOM 769 C CA . ARG A 1 96 ? -3.656 5.943 22.051 1.00 95.12 96 ARG A CA 1
ATOM 770 C C . ARG A 1 96 ? -2.995 7.106 21.309 1.00 95.12 96 ARG A C 1
ATOM 772 O O . ARG A 1 96 ? -2.258 7.894 21.898 1.00 95.12 96 ARG A O 1
ATOM 779 N N . THR A 1 97 ? -3.267 7.232 20.012 1.00 93.38 97 THR A N 1
ATOM 780 C CA . THR A 1 97 ? -2.767 8.345 19.196 1.00 93.38 97 THR A CA 1
ATOM 781 C C . THR A 1 97 ? -3.368 9.671 19.652 1.00 93.38 97 THR A C 1
ATOM 783 O O . THR A 1 97 ? -2.650 10.665 19.740 1.00 93.38 97 THR A O 1
ATOM 786 N N . ALA A 1 98 ? -4.666 9.696 19.958 1.00 91.44 98 ALA A N 1
ATOM 787 C CA . ALA A 1 98 ? -5.354 10.890 20.432 1.00 91.44 98 ALA A CA 1
ATOM 788 C C . ALA A 1 98 ? -4.752 11.389 21.756 1.00 91.44 98 ALA A C 1
ATOM 790 O O . ALA A 1 98 ? -4.370 12.557 21.842 1.00 91.44 98 ALA A O 1
ATOM 791 N N . GLU A 1 99 ? -4.555 10.487 22.720 1.00 92.44 99 GLU A N 1
ATOM 792 C CA . GLU A 1 99 ? -3.894 10.773 24.001 1.00 92.44 99 GLU A CA 1
ATOM 793 C C . GLU A 1 99 ? -2.474 11.326 23.788 1.00 92.44 99 GLU A C 1
ATOM 795 O O . GLU A 1 99 ? -2.084 12.339 24.374 1.00 92.44 99 GLU A O 1
ATOM 800 N N . ALA A 1 100 ? -1.706 10.721 22.875 1.00 93.31 100 ALA A N 1
ATOM 801 C CA . ALA A 1 100 ? -0.358 11.175 22.533 1.00 93.31 100 ALA A CA 1
ATOM 802 C C . ALA A 1 100 ? -0.324 12.557 21.844 1.00 93.31 100 ALA A C 1
ATOM 804 O O . ALA A 1 100 ? 0.726 13.206 21.803 1.00 93.31 100 ALA A O 1
ATOM 805 N N . MET A 1 101 ? -1.448 13.035 21.299 1.00 91.00 101 MET A N 1
ATOM 806 C CA . MET A 1 101 ? -1.555 14.353 20.665 1.00 91.00 101 MET A CA 1
ATOM 807 C C . MET A 1 101 ? -1.830 15.500 21.651 1.00 91.00 101 MET A C 1
ATOM 809 O O . MET A 1 101 ? -1.724 16.664 21.236 1.00 91.00 101 MET A O 1
ATOM 813 N N . GLY A 1 102 ? -2.133 15.201 22.922 1.00 90.56 102 GLY A N 1
ATOM 814 C CA . GLY A 1 102 ? -2.327 16.181 23.995 1.00 90.56 102 GLY A CA 1
ATOM 815 C C . GLY A 1 102 ? -3.377 17.237 23.643 1.00 90.56 102 GLY A C 1
ATOM 816 O O . GLY A 1 102 ? -4.513 16.920 23.321 1.00 90.56 102 GLY A O 1
ATOM 817 N N . GLU A 1 103 ? -2.992 18.515 23.594 1.00 80.75 103 GLU A N 1
ATOM 818 C CA . GLU A 1 103 ? -3.900 19.640 23.284 1.00 80.75 103 GLU A CA 1
ATOM 819 C C . GLU A 1 103 ? -4.629 19.543 21.922 1.00 80.75 103 GLU A C 1
ATOM 821 O O . GLU A 1 103 ? -5.541 20.322 21.634 1.00 80.75 103 GLU A O 1
ATOM 826 N N . ARG A 1 104 ? -4.216 18.625 21.037 1.00 82.56 104 ARG A N 1
ATOM 827 C CA . ARG A 1 104 ? -4.848 18.389 19.726 1.00 82.56 104 ARG A CA 1
ATOM 828 C C . ARG A 1 104 ? -5.751 17.153 19.689 1.00 82.56 104 ARG A C 1
ATOM 830 O O . ARG A 1 104 ? -6.310 16.881 18.626 1.00 82.56 104 ARG A O 1
ATOM 837 N N . GLU A 1 105 ? -5.915 16.457 20.807 1.00 83.88 105 GLU A N 1
ATOM 838 C CA . GLU A 1 105 ? -6.738 15.253 20.960 1.00 83.88 105 GLU A CA 1
ATOM 839 C C . GLU A 1 105 ? -8.153 15.441 20.388 1.00 83.88 105 GLU A C 1
ATOM 841 O O . GLU A 1 105 ? -8.539 14.757 19.439 1.00 83.88 105 GLU A O 1
ATOM 846 N N . ASP A 1 106 ? -8.885 16.456 20.858 1.00 81.75 106 ASP A N 1
ATOM 847 C CA . ASP A 1 106 ? -10.263 16.740 20.426 1.00 81.75 106 ASP A CA 1
ATOM 848 C C . ASP A 1 106 ? -10.398 16.962 18.916 1.00 81.75 106 ASP A C 1
ATOM 850 O O . ASP A 1 106 ? -11.418 16.633 18.302 1.00 81.75 106 ASP A O 1
ATOM 854 N N . LYS A 1 107 ? -9.379 17.568 18.296 1.00 84.38 107 LYS A N 1
ATOM 855 C CA . LYS A 1 107 ? -9.362 17.808 16.847 1.00 84.38 107 LYS A CA 1
ATOM 856 C C . LYS A 1 107 ? -9.096 16.514 16.093 1.00 84.38 107 LYS A C 1
ATOM 858 O O . LYS A 1 107 ? -9.718 16.292 15.058 1.00 84.38 107 LYS A O 1
ATOM 863 N N . PHE A 1 108 ? -8.199 15.678 16.606 1.00 87.50 108 PHE A N 1
ATOM 864 C CA . PHE A 1 108 ? -7.880 14.383 16.023 1.00 87.50 108 PHE A CA 1
ATOM 865 C C . PHE A 1 108 ? -9.066 13.418 16.096 1.00 87.50 108 PHE A C 1
ATOM 867 O O . PHE A 1 108 ? -9.404 12.807 15.088 1.00 87.50 108 PHE A O 1
ATOM 874 N N . MET A 1 109 ? -9.772 13.357 17.227 1.00 83.44 109 MET A N 1
ATOM 875 C CA . MET A 1 109 ? -10.909 12.444 17.414 1.00 83.44 109 MET A CA 1
ATOM 876 C C . MET A 1 109 ? -12.096 12.718 16.481 1.00 83.44 109 MET A C 1
ATOM 878 O O . MET A 1 109 ? -12.913 11.827 16.246 1.00 83.44 109 MET A O 1
ATOM 882 N N . ARG A 1 110 ? -12.179 13.927 15.910 1.00 86.19 110 ARG A N 1
ATOM 883 C CA . ARG A 1 110 ? -13.169 14.297 14.881 1.00 86.19 110 ARG A CA 1
ATOM 884 C C . ARG A 1 110 ? -12.775 13.856 13.474 1.00 86.19 110 ARG A C 1
ATOM 886 O O . ARG A 1 110 ? -13.618 13.878 12.578 1.00 86.19 110 ARG A O 1
ATOM 893 N N . LEU A 1 111 ? -11.511 13.507 13.251 1.00 87.19 111 LEU A N 1
ATOM 894 C CA . LEU A 1 111 ? -11.053 13.003 11.967 1.00 87.19 111 LEU A CA 1
ATOM 895 C C . LEU A 1 111 ? -11.467 11.542 11.838 1.00 87.19 111 LEU A C 1
ATOM 897 O O . LEU A 1 111 ? -11.211 10.717 12.714 1.00 87.19 111 LEU A O 1
ATOM 901 N N . LYS A 1 112 ? -12.060 11.204 10.696 1.00 87.50 112 LYS A N 1
ATOM 902 C CA . LYS A 1 112 ? -12.120 9.811 10.275 1.00 87.50 112 LYS A CA 1
ATOM 903 C C . LYS A 1 112 ? -10.698 9.379 9.944 1.00 87.50 112 LYS A C 1
ATOM 905 O O . LYS A 1 112 ? -10.064 10.039 9.123 1.00 87.50 112 LYS A O 1
ATOM 910 N N . VAL A 1 113 ? -10.202 8.319 10.580 1.00 86.81 113 VAL A N 1
ATOM 911 C CA . VAL A 1 113 ? -8.814 7.842 10.409 1.00 86.81 113 VAL A CA 1
ATOM 912 C C . VAL A 1 113 ? -8.714 6.554 9.594 1.00 86.81 113 VAL A C 1
ATOM 914 O O . VAL A 1 113 ? -7.657 6.291 9.025 1.00 86.81 113 VAL A O 1
ATOM 917 N N . GLU A 1 114 ? -9.816 5.815 9.459 1.00 91.44 114 GLU A N 1
ATOM 918 C CA . GLU A 1 114 ? -9.873 4.488 8.842 1.00 91.44 114 GLU A CA 1
ATOM 919 C C . GLU A 1 114 ? -11.165 4.283 8.032 1.00 91.44 114 GLU A C 1
ATOM 921 O O . GLU A 1 114 ? -12.037 5.153 8.001 1.00 91.44 114 GLU A O 1
ATOM 926 N N . GLY A 1 115 ? -11.268 3.145 7.345 1.00 92.19 115 GLY A N 1
ATOM 927 C CA . GLY A 1 115 ? -12.477 2.722 6.632 1.00 92.19 115 GLY A CA 1
ATOM 928 C C . GLY A 1 115 ? -12.506 1.217 6.354 1.00 92.19 115 GLY A C 1
ATOM 929 O O . GLY A 1 115 ? -13.031 0.798 5.326 1.00 92.19 115 GLY A O 1
ATOM 930 N N . VAL A 1 116 ? -11.918 0.412 7.245 1.00 93.50 116 VAL A N 1
ATOM 931 C CA . VAL A 1 116 ? -11.712 -1.046 7.133 1.00 93.50 116 VAL A CA 1
ATOM 932 C C . VAL A 1 116 ? -13.030 -1.808 6.987 1.00 93.50 116 VAL A C 1
ATOM 934 O O . VAL A 1 116 ? -13.092 -2.816 6.281 1.00 93.50 116 VAL A O 1
ATOM 937 N N . LEU A 1 117 ? -14.094 -1.330 7.637 1.00 93.38 117 LEU A N 1
ATOM 938 C CA . LEU A 1 117 ? -15.423 -1.943 7.550 1.00 93.38 117 LEU A CA 1
ATOM 939 C C . LEU A 1 117 ? -16.241 -1.451 6.347 1.00 93.38 117 LEU A C 1
ATOM 941 O O . LEU A 1 117 ? -17.179 -2.124 5.931 1.00 93.38 117 LEU A O 1
ATOM 945 N N . GLU A 1 118 ? -15.895 -0.296 5.780 1.00 92.06 118 GLU A N 1
ATOM 946 C CA . GLU A 1 118 ? -16.643 0.322 4.678 1.00 92.06 118 GLU A CA 1
ATOM 947 C C . GLU A 1 118 ? -16.059 0.006 3.300 1.00 92.06 118 GLU A C 1
ATOM 949 O O . GLU A 1 118 ? -16.777 0.036 2.297 1.00 92.06 118 GLU A O 1
ATOM 954 N N . CYS A 1 119 ? -14.750 -0.243 3.223 1.00 93.44 119 CYS A N 1
ATOM 955 C CA . CYS A 1 119 ? -14.081 -0.488 1.958 1.00 93.44 119 CYS A CA 1
ATOM 956 C C . CYS A 1 119 ? -14.497 -1.826 1.333 1.00 93.44 119 CYS A C 1
ATOM 958 O O . CYS A 1 119 ? -14.719 -2.835 2.008 1.00 93.44 119 CYS A O 1
ATOM 960 N N . ALA A 1 120 ? -14.557 -1.842 -0.001 1.00 92.81 120 ALA A N 1
ATOM 961 C CA . ALA A 1 120 ? -14.825 -3.060 -0.759 1.00 92.81 120 ALA A CA 1
ATOM 962 C C . ALA A 1 120 ? -13.765 -4.141 -0.470 1.00 92.81 120 ALA A C 1
ATOM 964 O O . ALA A 1 120 ? -14.089 -5.288 -0.163 1.00 92.81 120 ALA A O 1
ATOM 965 N N . GLU A 1 121 ? -12.488 -3.756 -0.475 1.00 93.12 121 GLU A N 1
ATOM 966 C CA . GLU A 1 121 ? -11.357 -4.668 -0.313 1.00 93.12 121 GLU A CA 1
ATOM 967 C C . GLU A 1 121 ? -10.416 -4.206 0.800 1.00 93.12 121 GLU A C 1
ATOM 969 O O . GLU A 1 121 ? -10.061 -3.030 0.885 1.00 93.12 121 GLU A O 1
ATOM 974 N N . VAL A 1 122 ? -9.965 -5.163 1.611 1.00 94.88 122 VAL A N 1
ATOM 975 C CA . VAL A 1 122 ? -8.876 -4.986 2.575 1.00 94.88 122 VAL A CA 1
ATOM 976 C C . VAL A 1 122 ? -7.707 -5.838 2.091 1.00 94.88 122 VAL A C 1
ATOM 978 O O . VAL A 1 122 ? -7.805 -7.066 2.044 1.00 94.88 122 VAL A O 1
ATOM 981 N N . LEU A 1 123 ? -6.609 -5.182 1.719 1.00 95.62 123 LEU A N 1
ATOM 982 C CA . LEU A 1 123 ? -5.351 -5.826 1.349 1.00 95.62 123 LEU A CA 1
ATOM 983 C C . LEU A 1 123 ? -4.299 -5.525 2.414 1.00 95.62 123 LEU A C 1
ATOM 985 O O . LEU A 1 123 ? -4.094 -4.369 2.779 1.00 95.62 123 LEU A O 1
ATOM 989 N N . VAL A 1 124 ? -3.601 -6.559 2.868 1.00 96.31 124 VAL A N 1
ATOM 990 C CA . VAL A 1 124 ? -2.444 -6.441 3.758 1.00 96.31 124 VAL A CA 1
ATOM 991 C C . VAL A 1 124 ? -1.186 -6.764 2.964 1.00 96.31 124 VAL A C 1
ATOM 993 O O . VAL A 1 124 ? -1.102 -7.816 2.332 1.00 96.31 124 VAL A O 1
ATOM 996 N N . ALA A 1 125 ? -0.206 -5.864 3.007 1.00 97.00 125 ALA A N 1
ATOM 997 C CA . ALA A 1 125 ? 1.135 -6.114 2.499 1.00 97.00 125 ALA A CA 1
ATOM 998 C C . ALA A 1 125 ? 2.042 -6.538 3.661 1.00 97.00 125 ALA A C 1
ATOM 1000 O O . ALA A 1 125 ? 2.219 -5.790 4.619 1.00 97.00 125 ALA A O 1
ATOM 1001 N N . ALA A 1 126 ? 2.616 -7.733 3.572 1.00 96.56 126 ALA A N 1
ATOM 1002 C CA . ALA A 1 126 ? 3.515 -8.288 4.575 1.00 96.56 126 ALA A CA 1
ATOM 1003 C C . ALA A 1 126 ? 4.859 -8.686 3.956 1.00 96.56 126 ALA A C 1
ATOM 1005 O O . ALA A 1 126 ? 4.977 -8.885 2.745 1.00 96.56 126 ALA A O 1
ATOM 1006 N N . LEU A 1 127 ? 5.878 -8.817 4.803 1.00 96.25 127 LEU A N 1
ATOM 1007 C CA . LEU A 1 127 ? 7.159 -9.401 4.420 1.00 96.25 127 LEU A CA 1
ATOM 1008 C C . LEU A 1 127 ? 7.055 -10.929 4.449 1.00 96.25 127 LEU A C 1
ATOM 1010 O O . LEU A 1 127 ? 6.458 -11.497 5.356 1.00 96.25 127 LEU A O 1
ATOM 1014 N N . MET A 1 128 ? 7.648 -11.592 3.460 1.00 94.62 128 MET A N 1
ATOM 1015 C CA . MET A 1 128 ? 7.703 -13.051 3.397 1.00 94.62 128 MET A CA 1
ATOM 1016 C C . MET A 1 128 ? 8.629 -13.669 4.453 1.00 94.62 128 MET A C 1
ATOM 1018 O O . MET A 1 128 ? 9.634 -13.074 4.855 1.00 94.62 128 MET A O 1
ATOM 1022 N N . ASP A 1 129 ? 8.348 -14.920 4.809 1.00 94.44 129 ASP A N 1
ATOM 1023 C CA . ASP A 1 129 ? 9.173 -15.700 5.729 1.00 94.44 129 ASP A CA 1
ATOM 1024 C C . ASP A 1 129 ? 10.536 -16.107 5.146 1.00 94.44 129 ASP A C 1
ATOM 1026 O O . ASP A 1 129 ? 10.731 -16.277 3.931 1.00 94.44 129 ASP A O 1
ATOM 1030 N N . GLY A 1 130 ? 11.498 -16.303 6.053 1.00 91.50 130 GLY A N 1
ATOM 1031 C CA . GLY A 1 130 ? 12.857 -16.758 5.747 1.00 91.50 130 GLY A CA 1
ATOM 1032 C C . GLY A 1 130 ? 13.631 -15.792 4.854 1.00 91.50 130 GLY A C 1
ATOM 1033 O O . GLY A 1 130 ? 14.511 -16.212 4.100 1.00 91.50 130 GLY A O 1
ATOM 1034 N N . ARG A 1 131 ? 13.257 -14.515 4.873 1.00 91.69 131 ARG A N 1
ATOM 1035 C CA . ARG A 1 131 ? 13.830 -13.447 4.056 1.00 91.69 131 ARG A CA 1
ATOM 1036 C C . ARG A 1 131 ? 15.291 -13.137 4.372 1.00 91.69 131 ARG A C 1
ATOM 1038 O O . ARG A 1 131 ? 16.001 -12.590 3.535 1.00 91.69 131 ARG A O 1
ATOM 1045 N N . GLU A 1 132 ? 15.746 -13.554 5.540 1.00 90.88 132 GLU A N 1
ATOM 1046 C CA . GLU A 1 132 ? 17.108 -13.446 6.051 1.00 90.88 132 GLU A CA 1
ATOM 1047 C C . GLU A 1 132 ? 18.110 -14.237 5.191 1.00 90.88 132 GLU A C 1
ATOM 1049 O O . GLU A 1 132 ? 19.293 -13.906 5.162 1.00 90.88 132 GLU A O 1
ATOM 1054 N N . ARG A 1 133 ? 17.644 -15.231 4.414 1.00 91.25 133 ARG A N 1
ATOM 1055 C CA . ARG A 1 133 ? 18.473 -15.951 3.428 1.00 91.25 133 ARG A CA 1
ATOM 1056 C C . ARG A 1 133 ? 18.932 -15.070 2.261 1.00 91.25 133 ARG A C 1
ATOM 1058 O O . ARG A 1 133 ? 19.873 -15.426 1.555 1.00 91.25 133 ARG A O 1
ATOM 1065 N N . HIS A 1 134 ? 18.260 -13.942 2.023 1.00 89.44 134 HIS A N 1
ATOM 1066 C CA . HIS A 1 134 ? 18.626 -12.998 0.974 1.00 89.44 134 HIS A CA 1
ATOM 1067 C C . HIS A 1 134 ? 19.698 -12.048 1.510 1.00 89.44 134 HIS A C 1
ATOM 1069 O O . HIS A 1 134 ? 19.406 -11.120 2.256 1.00 89.44 134 HIS A O 1
ATOM 1075 N N . ILE A 1 135 ? 20.953 -12.291 1.129 1.00 88.56 135 ILE A N 1
ATOM 1076 C CA . ILE A 1 135 ? 22.113 -11.555 1.657 1.00 88.56 135 ILE A CA 1
ATOM 1077 C C . ILE A 1 135 ? 22.383 -10.277 0.851 1.00 88.56 135 ILE A C 1
ATOM 1079 O O . ILE A 1 135 ? 22.732 -9.238 1.417 1.00 88.56 135 ILE A O 1
ATOM 1083 N N . PHE A 1 136 ? 22.242 -10.342 -0.477 1.00 88.38 136 PHE A N 1
ATOM 1084 C CA . PHE A 1 136 ? 22.612 -9.240 -1.364 1.00 88.38 136 PHE A CA 1
ATOM 1085 C C . PHE A 1 136 ? 21.769 -7.989 -1.081 1.00 88.38 136 PHE A C 1
ATOM 1087 O O . PHE A 1 136 ? 20.542 -8.045 -1.045 1.00 88.38 136 PHE A O 1
ATOM 1094 N N . GLY A 1 137 ? 22.443 -6.864 -0.835 1.00 85.62 137 GLY A N 1
ATOM 1095 C CA . GLY A 1 137 ? 21.853 -5.585 -0.422 1.00 85.62 137 GLY A CA 1
ATOM 1096 C C . GLY A 1 137 ? 21.345 -5.552 1.027 1.00 85.62 137 GLY A C 1
ATOM 1097 O O . GLY A 1 137 ? 21.674 -4.626 1.765 1.00 85.62 137 GLY A O 1
ATOM 1098 N N . ARG A 1 138 ? 20.636 -6.591 1.479 1.00 91.62 138 ARG A N 1
ATOM 1099 C CA . ARG A 1 138 ? 20.074 -6.668 2.838 1.00 91.62 138 ARG A CA 1
ATOM 1100 C C . ARG A 1 138 ? 21.093 -6.805 3.959 1.00 91.62 138 ARG A C 1
ATOM 1102 O O . ARG A 1 138 ? 20.848 -6.303 5.046 1.00 91.62 138 ARG A O 1
ATOM 1109 N N . ARG A 1 139 ? 22.227 -7.475 3.731 1.00 91.69 139 ARG A N 1
ATOM 1110 C CA . ARG A 1 139 ? 23.259 -7.639 4.773 1.00 91.69 139 ARG A CA 1
ATOM 1111 C C . ARG A 1 139 ? 23.739 -6.290 5.317 1.00 91.69 139 ARG A C 1
ATOM 1113 O O . ARG A 1 139 ? 24.052 -6.188 6.495 1.00 91.69 139 ARG A O 1
ATOM 1120 N N . THR A 1 140 ? 23.827 -5.284 4.448 1.00 90.94 140 THR A N 1
ATOM 1121 C CA . THR A 1 140 ? 24.274 -3.935 4.818 1.00 90.94 140 THR A CA 1
ATOM 1122 C C . THR A 1 140 ? 23.113 -3.063 5.296 1.00 90.94 140 THR A C 1
ATOM 1124 O O . THR A 1 140 ? 23.312 -2.256 6.195 1.00 90.94 140 THR A O 1
ATOM 1127 N N . LEU A 1 141 ? 21.921 -3.224 4.705 1.00 91.06 141 LEU A N 1
ATOM 1128 C CA . LEU A 1 141 ? 20.706 -2.468 5.033 1.00 91.06 141 LEU A CA 1
ATOM 1129 C C . LEU A 1 141 ? 19.519 -3.438 5.180 1.00 91.06 141 LEU A C 1
ATOM 1131 O O . LEU A 1 141 ? 18.826 -3.717 4.192 1.00 91.06 141 LEU A O 1
ATOM 1135 N N . PRO A 1 142 ? 19.306 -4.015 6.378 1.00 89.06 142 PRO A N 1
ATOM 1136 C CA . PRO A 1 142 ? 18.286 -5.034 6.607 1.00 89.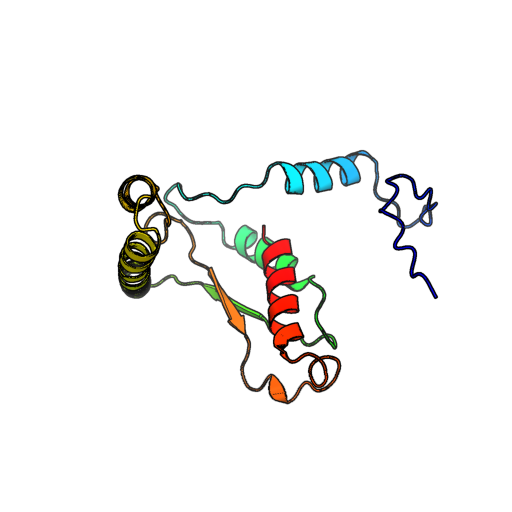06 142 PRO A CA 1
ATOM 1137 C C . PRO A 1 142 ? 16.870 -4.602 6.229 1.00 89.06 142 PRO A C 1
ATOM 1139 O O . PRO A 1 142 ? 16.108 -5.453 5.781 1.00 89.06 142 PRO A O 1
ATOM 1142 N N . GLU A 1 143 ? 16.551 -3.315 6.359 1.00 92.62 143 GLU A N 1
ATOM 1143 C CA . GLU A 1 143 ? 15.266 -2.669 6.066 1.00 92.62 143 GLU A CA 1
ATOM 1144 C C . GLU A 1 143 ? 14.982 -2.463 4.570 1.00 92.62 143 GLU A C 1
ATOM 1146 O O . GLU A 1 143 ? 13.906 -2.000 4.185 1.00 92.62 143 GLU A O 1
ATOM 1151 N N . MET A 1 144 ? 15.927 -2.808 3.692 1.00 94.38 144 MET A N 1
ATOM 1152 C CA . MET A 1 144 ? 15.748 -2.632 2.250 1.00 94.38 144 MET A CA 1
ATOM 1153 C C . MET A 1 144 ? 14.638 -3.537 1.674 1.00 94.38 144 MET A C 1
ATOM 1155 O O . MET A 1 144 ? 14.081 -3.257 0.608 1.00 94.38 144 MET A O 1
ATOM 1159 N N . ASP A 1 145 ? 14.269 -4.611 2.375 1.00 94.31 145 ASP A N 1
ATOM 1160 C CA . ASP A 1 145 ? 13.085 -5.406 2.045 1.00 94.31 145 ASP A CA 1
ATOM 1161 C C . ASP A 1 145 ? 11.789 -4.619 2.264 1.00 94.31 145 ASP A C 1
ATOM 1163 O O . ASP A 1 145 ? 10.924 -4.621 1.391 1.00 94.31 145 ASP A O 1
ATOM 1167 N N . LEU A 1 146 ? 11.683 -3.888 3.373 1.00 95.69 146 LEU A N 1
ATOM 1168 C CA . LEU A 1 146 ? 10.559 -3.012 3.672 1.00 95.69 146 LEU A CA 1
ATOM 1169 C C . LEU A 1 146 ? 10.469 -1.878 2.646 1.00 95.69 146 LEU A C 1
ATOM 1171 O O . LEU A 1 146 ? 9.383 -1.606 2.138 1.00 95.69 146 LEU A O 1
ATOM 1175 N N . ALA A 1 147 ? 11.605 -1.284 2.267 1.00 96.31 147 ALA A N 1
ATOM 1176 C CA . ALA A 1 147 ? 11.654 -0.301 1.183 1.00 96.31 147 ALA A CA 1
ATOM 1177 C C . ALA A 1 147 ? 11.155 -0.891 -0.151 1.00 96.31 147 ALA A C 1
ATOM 1179 O O . ALA A 1 147 ? 10.397 -0.245 -0.872 1.00 96.31 147 ALA A O 1
ATOM 1180 N N . SER A 1 148 ? 11.508 -2.146 -0.448 1.00 96.81 148 SER A N 1
ATOM 1181 C CA . SER A 1 148 ? 11.022 -2.848 -1.644 1.00 96.81 148 SER A CA 1
ATOM 1182 C C . SER A 1 148 ? 9.503 -3.072 -1.598 1.00 96.81 148 SER A C 1
ATOM 1184 O O . SER A 1 148 ? 8.819 -2.847 -2.595 1.00 96.81 148 SER A O 1
ATOM 1186 N N . VAL A 1 149 ? 8.944 -3.465 -0.444 1.00 97.50 149 VAL A N 1
ATOM 1187 C CA . VAL A 1 149 ? 7.482 -3.571 -0.268 1.00 97.50 149 VAL A CA 1
ATOM 1188 C C . VAL A 1 149 ? 6.804 -2.211 -0.430 1.00 97.50 149 VAL A C 1
ATOM 1190 O O . VAL A 1 149 ? 5.770 -2.131 -1.087 1.00 97.50 149 VAL A O 1
ATOM 1193 N N . ALA A 1 150 ? 7.391 -1.133 0.094 1.00 97.19 150 ALA A N 1
ATOM 1194 C CA . ALA A 1 150 ? 6.857 0.216 -0.079 1.00 97.19 150 ALA A CA 1
ATOM 1195 C C . ALA A 1 150 ? 6.796 0.628 -1.562 1.00 97.19 150 ALA A C 1
ATOM 1197 O O . ALA A 1 150 ? 5.795 1.203 -1.989 1.00 97.19 150 ALA A O 1
ATOM 1198 N N . CYS A 1 151 ? 7.803 0.275 -2.371 1.00 97.56 151 CYS A N 1
ATOM 1199 C CA . CYS A 1 151 ? 7.749 0.464 -3.825 1.00 97.56 151 CYS A CA 1
ATOM 1200 C C . CYS A 1 151 ? 6.609 -0.339 -4.474 1.00 97.56 151 CYS A C 1
ATOM 1202 O O . CYS A 1 151 ? 5.899 0.194 -5.324 1.00 97.56 151 CYS A O 1
ATOM 1204 N N . ALA A 1 152 ? 6.394 -1.589 -4.055 1.00 97.94 152 ALA A N 1
ATOM 1205 C CA . ALA A 1 152 ? 5.291 -2.414 -4.555 1.00 97.94 152 ALA A CA 1
ATOM 1206 C C . ALA A 1 152 ? 3.916 -1.825 -4.210 1.00 97.94 152 ALA A C 1
ATOM 1208 O O . ALA A 1 152 ? 3.044 -1.763 -5.073 1.00 97.94 152 ALA A O 1
ATOM 1209 N N . ILE A 1 153 ? 3.741 -1.317 -2.986 1.00 96.81 153 ILE A N 1
ATOM 1210 C CA . ILE A 1 153 ? 2.527 -0.594 -2.583 1.00 96.81 153 ILE A CA 1
ATOM 1211 C C . ILE A 1 153 ? 2.360 0.669 -3.433 1.00 96.81 153 ILE A C 1
ATOM 1213 O O . ILE A 1 153 ? 1.273 0.927 -3.934 1.00 96.81 153 ILE A O 1
ATOM 1217 N N . GLN A 1 154 ? 3.428 1.437 -3.658 1.00 95.81 154 GLN A N 1
ATOM 1218 C CA . GLN A 1 154 ? 3.362 2.662 -4.456 1.00 95.81 154 GLN A CA 1
ATOM 1219 C C . GLN A 1 154 ? 2.971 2.410 -5.921 1.00 95.81 154 GLN A C 1
ATOM 1221 O O . GLN A 1 154 ? 2.353 3.282 -6.520 1.00 95.81 154 GLN A O 1
ATOM 1226 N N . ASN A 1 155 ? 3.282 1.249 -6.498 1.00 95.81 155 ASN A N 1
ATOM 1227 C CA . ASN A 1 155 ? 2.805 0.888 -7.838 1.00 95.81 155 ASN A CA 1
ATOM 1228 C C . ASN A 1 155 ? 1.308 0.532 -7.878 1.00 95.81 155 ASN A C 1
ATOM 1230 O O . ASN A 1 155 ? 0.699 0.589 -8.945 1.00 95.81 155 ASN A O 1
ATOM 1234 N N . LEU A 1 156 ? 0.726 0.135 -6.742 1.00 90.31 156 LEU A N 1
ATOM 1235 C CA . LEU A 1 156 ? -0.702 -0.164 -6.607 1.00 90.31 156 LEU A CA 1
ATOM 1236 C C . LEU A 1 156 ? -1.555 1.108 -6.413 1.00 90.31 156 LEU A C 1
ATOM 1238 O O . LEU A 1 156 ? -2.758 1.065 -6.675 1.00 90.31 156 LEU A O 1
ATOM 1242 N N . LEU A 1 157 ? -0.943 2.212 -5.958 1.00 83.44 157 LEU A N 1
ATOM 1243 C CA . LEU A 1 157 ? -1.579 3.498 -5.614 1.00 83.44 157 LEU A CA 1
ATOM 1244 C C . LEU A 1 157 ? -1.489 4.549 -6.729 1.00 83.44 157 LEU A C 1
ATOM 1246 O O . LEU A 1 157 ? -2.528 5.183 -7.017 1.00 83.44 157 LEU A O 1
#

Secondary structure (DSSP, 8-state):
---------S-------GGGPPPHHHHHHHHHHHHH---------S---HHHHHHHHHHHHTS--GGG---EEEEEE--HHHHHHHHHHHHHHHHHHHHHTGGGHHHHHTS----TTTSS-EEEEEEPTTGGG--TTTTT-TTHHHHHHHHHHHHH-

Nearest PDB structures (foldseek):
  2isj-assembly1_A  TM=9.358E-01  e=1.862E-10  Sinorhizobium meliloti
  3eo8-assembly3_E  TM=7.217E-01  e=2.070E-05  Clostridioides difficile 630
  3gfd-assembly1_B  TM=6.473E-01  e=8.190E-06  Mus musculus
  5ko8-assembly2_B-2  TM=6.932E-01  e=5.230E-05  Haliscomenobacter hydrossis DSM 1100
  5ko8-assembly1_A-3  TM=6.787E-01  e=5.563E-05  Haliscomenobacter hydrossis DSM 1100